Protein AF-A0A968MTT5-F1 (afdb_monomer_lite)

Secondary structure (DSSP, 8-state):
-------PPPHHHHHHS-----HHHHHHHHHTTSPTT-EEEEE-----STT------PPPPHHHHHHHHHHHHHTT-EEEEE-

Radius of gyration: 17.82 Å; chains: 1; bounding box: 40×43×31 Å

Sequence (83 aa):
MLTGTNRAKSEVEVRTNPIAVTGTDSLKMILEKIPAQEEIFWLKWTTDREGSQNNGFPLPDNETIQEIKAFCGQKGLILHVLN

pLDDT: mean 72.06, std 18.27, range [30.2, 93.38]

Structure (mmCIF, N/CA/C/O backbone):
data_AF-A0A968MTT5-F1
#
_entry.id   AF-A0A968MTT5-F1
#
loop_
_atom_site.group_PDB
_atom_site.id
_atom_site.type_symbol
_atom_site.label_atom_id
_atom_site.label_alt_id
_atom_site.label_comp_id
_atom_site.label_asym_id
_atom_site.label_entity_id
_atom_site.label_seq_id
_atom_site.pdbx_PDB_ins_code
_atom_site.Cartn_x
_atom_site.Cartn_y
_atom_site.Cartn_z
_atom_site.occupancy
_atom_site.B_iso_or_equiv
_atom_site.auth_seq_id
_atom_site.auth_comp_id
_atom_site.auth_asym_id
_atom_site.auth_atom_id
_atom_site.pdbx_PDB_model_num
ATOM 1 N N . MET A 1 1 ? -13.452 -12.040 14.561 1.00 30.20 1 MET A N 1
ATOM 2 C CA . MET A 1 1 ? -13.018 -13.445 14.699 1.00 30.20 1 MET A CA 1
ATOM 3 C C . MET A 1 1 ? -12.201 -13.800 13.469 1.00 30.20 1 MET A C 1
ATOM 5 O O . MET A 1 1 ? -12.784 -13.941 12.405 1.00 30.20 1 MET A O 1
ATOM 9 N N . LEU A 1 2 ? -10.872 -13.882 13.584 1.00 34.62 2 LEU A N 1
ATOM 10 C CA . LEU A 1 2 ? -10.072 -14.618 12.606 1.00 34.62 2 LEU A CA 1
ATOM 11 C C . LEU A 1 2 ? -10.123 -16.083 13.043 1.00 34.62 2 LEU A C 1
ATOM 13 O O . LEU A 1 2 ? -9.508 -16.459 14.037 1.00 34.62 2 LEU A O 1
ATOM 17 N N . THR A 1 3 ? -10.904 -16.900 12.347 1.00 47.16 3 THR A N 1
ATOM 18 C CA . THR A 1 3 ? -10.864 -18.357 12.494 1.00 47.16 3 THR A CA 1
ATOM 19 C C . THR A 1 3 ? -9.598 -18.878 11.820 1.00 47.16 3 THR A C 1
ATOM 21 O O . THR A 1 3 ? -9.632 -19.378 10.701 1.00 47.16 3 THR A O 1
ATOM 24 N N . GLY A 1 4 ? -8.461 -18.699 12.491 1.00 42.81 4 GLY A N 1
ATOM 25 C CA . GLY A 1 4 ? -7.210 -19.377 12.184 1.00 42.81 4 GLY A CA 1
ATOM 26 C C . GLY A 1 4 ? -7.089 -20.599 13.085 1.00 42.81 4 GLY A C 1
ATOM 27 O O . GLY A 1 4 ? -7.108 -20.479 14.30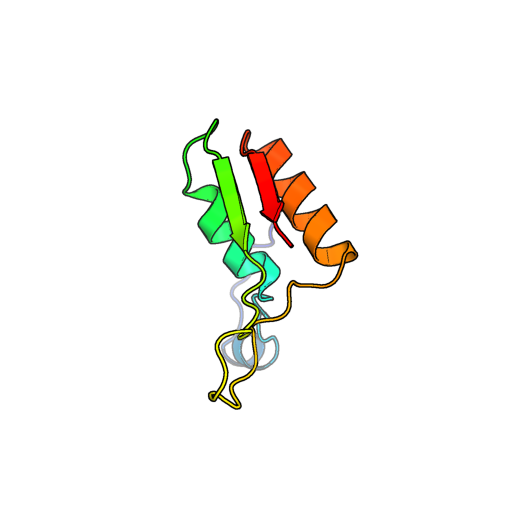7 1.00 42.81 4 GLY A O 1
ATOM 28 N N . THR A 1 5 ? -7.011 -21.785 12.494 1.00 47.16 5 THR A N 1
ATOM 29 C CA . THR A 1 5 ? -6.805 -23.061 13.186 1.00 47.16 5 THR A CA 1
ATOM 30 C C . THR A 1 5 ? -5.556 -23.014 14.074 1.00 47.16 5 THR A C 1
ATOM 32 O O . THR A 1 5 ? -4.436 -23.102 13.571 1.00 47.16 5 THR A O 1
ATOM 35 N N . ASN A 1 6 ? -5.746 -22.914 15.394 1.00 46.88 6 ASN A N 1
ATOM 36 C CA . ASN A 1 6 ? -4.711 -23.123 16.411 1.00 46.88 6 ASN A CA 1
ATOM 37 C C . ASN A 1 6 ? -4.318 -24.606 16.445 1.00 46.88 6 ASN A C 1
ATOM 39 O O . ASN A 1 6 ? -4.748 -25.363 17.314 1.00 46.88 6 ASN A O 1
ATOM 43 N N . ARG A 1 7 ? -3.520 -25.044 15.473 1.00 55.59 7 ARG A N 1
ATOM 44 C CA . ARG A 1 7 ? -2.831 -26.332 15.529 1.00 55.59 7 ARG A CA 1
ATOM 45 C C . ARG A 1 7 ? -1.348 -26.074 15.758 1.00 55.59 7 ARG A C 1
ATOM 47 O O . ARG A 1 7 ? -0.762 -25.212 15.107 1.00 55.59 7 ARG A O 1
ATOM 54 N N . ALA A 1 8 ? -0.751 -26.832 16.675 1.00 53.88 8 ALA A N 1
ATOM 55 C CA . ALA A 1 8 ? 0.695 -26.863 16.842 1.00 53.88 8 ALA A CA 1
ATOM 56 C C . ALA A 1 8 ? 1.337 -27.307 15.517 1.00 53.88 8 ALA A C 1
ATOM 58 O O . ALA A 1 8 ? 1.076 -28.412 15.036 1.00 53.88 8 ALA A O 1
ATOM 59 N N . LYS A 1 9 ? 2.121 -26.417 14.905 1.00 54.56 9 LYS A N 1
ATOM 60 C CA . LYS A 1 9 ? 2.872 -26.704 13.679 1.00 54.56 9 LYS A CA 1
ATOM 61 C C . LYS A 1 9 ? 4.183 -27.388 14.047 1.00 54.56 9 LYS A C 1
ATOM 63 O O . LYS A 1 9 ? 4.835 -26.992 15.011 1.00 54.56 9 LYS A O 1
ATOM 68 N N . SER A 1 10 ? 4.558 -28.416 13.293 1.00 59.38 10 SER A N 1
ATOM 69 C CA . SER A 1 10 ? 5.858 -29.077 13.477 1.00 59.38 10 SER A CA 1
ATOM 70 C C . SER A 1 10 ? 6.998 -28.204 12.932 1.00 59.38 10 SER A C 1
ATOM 72 O O . SER A 1 10 ? 6.777 -27.393 12.033 1.00 59.38 10 SER A O 1
ATOM 74 N N . GLU A 1 11 ? 8.225 -28.369 13.440 1.00 59.53 11 GLU A N 1
ATOM 75 C CA . GLU A 1 11 ? 9.400 -27.612 12.962 1.00 59.53 11 GLU A CA 1
ATOM 76 C C . GLU A 1 11 ? 9.606 -27.771 11.444 1.00 59.53 11 GLU A C 1
ATOM 78 O O . GLU A 1 11 ? 9.923 -26.809 10.745 1.00 59.53 11 GLU A O 1
ATOM 83 N N . VAL A 1 12 ? 9.352 -28.974 10.922 1.00 58.38 12 VAL A N 1
ATOM 84 C CA . VAL A 1 12 ? 9.409 -29.278 9.486 1.00 58.38 12 VAL A CA 1
ATOM 85 C C . VAL A 1 12 ? 8.402 -28.429 8.713 1.00 58.38 12 VAL A C 1
ATOM 87 O O . VAL A 1 12 ? 8.768 -27.816 7.720 1.00 58.38 12 VAL A O 1
ATOM 90 N N . GLU A 1 13 ? 7.169 -28.315 9.210 1.00 54.53 13 GLU A N 1
ATOM 91 C CA . GLU A 1 13 ? 6.083 -27.553 8.583 1.00 54.53 13 GLU A CA 1
ATOM 92 C C . GLU A 1 13 ? 6.378 -26.046 8.531 1.00 54.53 13 GLU A C 1
ATOM 94 O O . GLU A 1 13 ? 6.023 -25.383 7.560 1.00 54.53 13 GLU A O 1
ATOM 99 N N . VAL A 1 14 ? 7.074 -25.511 9.542 1.00 58.97 14 VAL A N 1
ATOM 100 C CA . VAL A 1 14 ? 7.553 -24.117 9.567 1.00 58.97 14 VAL A CA 1
ATOM 101 C C . VAL A 1 14 ? 8.693 -23.897 8.569 1.00 58.97 14 VAL A C 1
ATOM 103 O O . VAL A 1 14 ? 8.756 -22.852 7.930 1.00 58.97 14 VAL A O 1
ATOM 106 N N . ARG A 1 15 ? 9.589 -24.877 8.407 1.00 55.16 15 ARG A N 1
ATOM 107 C CA . ARG A 1 15 ? 10.718 -24.786 7.467 1.00 55.16 15 ARG A CA 1
ATOM 108 C C . ARG A 1 15 ? 10.301 -24.986 6.006 1.00 55.16 15 ARG A C 1
ATOM 110 O O . ARG A 1 15 ? 10.931 -24.406 5.129 1.00 55.16 15 ARG A O 1
ATOM 117 N N . THR A 1 16 ? 9.268 -25.787 5.732 1.00 50.38 16 THR A N 1
ATOM 118 C CA . THR A 1 16 ? 8.804 -26.092 4.363 1.00 50.38 16 THR A CA 1
ATOM 119 C C . THR A 1 16 ? 7.710 -25.161 3.847 1.00 50.38 16 THR A C 1
ATOM 121 O O . THR A 1 16 ? 7.536 -25.073 2.637 1.00 50.38 16 THR A O 1
ATOM 124 N N . ASN A 1 17 ? 6.987 -24.464 4.728 1.00 47.06 17 ASN A N 1
ATOM 125 C CA . ASN A 1 17 ? 6.124 -23.340 4.363 1.00 47.06 17 ASN A CA 1
ATOM 126 C C . ASN A 1 17 ? 6.811 -22.045 4.800 1.00 47.06 17 ASN A C 1
ATOM 128 O O . ASN A 1 17 ? 6.501 -21.541 5.885 1.00 47.06 17 ASN A O 1
ATOM 132 N N . PRO A 1 18 ? 7.734 -21.485 3.994 1.00 45.44 18 PRO A N 1
ATOM 133 C CA . PRO A 1 18 ? 8.127 -20.108 4.206 1.00 45.44 18 PRO A CA 1
ATOM 134 C C . PRO A 1 18 ? 6.838 -19.297 4.135 1.00 45.44 18 PRO A C 1
ATOM 136 O O . PRO A 1 18 ? 6.193 -19.224 3.089 1.00 45.44 18 PRO A O 1
ATOM 139 N N . ILE A 1 19 ? 6.421 -18.729 5.267 1.00 48.31 19 ILE A N 1
ATOM 140 C CA . ILE A 1 19 ? 5.492 -17.610 5.245 1.00 48.31 19 ILE A CA 1
ATOM 141 C C . ILE A 1 19 ? 6.279 -16.546 4.496 1.00 48.31 19 ILE A C 1
ATOM 143 O O . ILE A 1 19 ? 7.130 -15.868 5.071 1.00 48.31 19 ILE A O 1
ATOM 147 N N . ALA A 1 20 ? 6.090 -16.499 3.180 1.00 47.59 20 ALA A N 1
ATOM 148 C CA . ALA A 1 20 ? 6.543 -15.405 2.366 1.00 47.59 20 ALA A CA 1
ATOM 149 C C . ALA A 1 20 ? 5.729 -14.226 2.875 1.00 47.59 20 ALA A C 1
ATOM 151 O O . ALA A 1 20 ? 4.605 -14.006 2.439 1.00 47.59 20 ALA A O 1
ATOM 152 N N . VAL A 1 21 ? 6.255 -13.524 3.879 1.00 47.88 21 VAL A N 1
ATOM 153 C CA . VAL A 1 21 ? 5.802 -12.174 4.159 1.00 47.88 21 VAL A CA 1
ATOM 154 C C . VAL A 1 21 ? 6.221 -11.419 2.911 1.00 47.88 21 VAL A C 1
ATOM 156 O O . VAL A 1 21 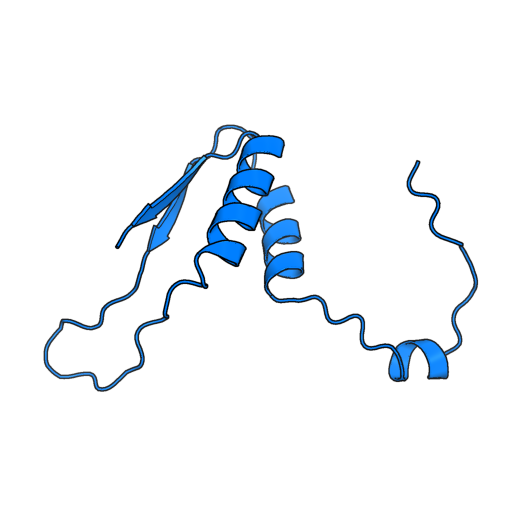? 7.380 -11.038 2.748 1.00 47.88 21 VAL A O 1
ATOM 159 N N . THR A 1 22 ? 5.306 -11.362 1.950 1.00 61.03 22 THR A N 1
ATOM 160 C CA . THR A 1 22 ? 5.522 -10.665 0.694 1.00 61.03 22 THR A CA 1
ATOM 161 C C . THR A 1 22 ? 5.856 -9.212 1.035 1.00 61.03 22 THR A C 1
ATOM 163 O O . THR A 1 22 ? 5.458 -8.705 2.092 1.00 61.03 22 THR A O 1
ATOM 166 N N . GLY A 1 23 ? 6.638 -8.527 0.195 1.00 70.19 23 GLY A N 1
ATOM 167 C CA . GLY A 1 23 ? 7.011 -7.129 0.462 1.00 70.19 23 GLY A CA 1
ATOM 168 C C . GLY A 1 23 ? 5.791 -6.251 0.786 1.00 70.19 23 GLY A C 1
ATOM 169 O O . GLY A 1 23 ? 5.855 -5.388 1.660 1.00 70.19 23 GLY A O 1
ATOM 170 N N . THR A 1 24 ? 4.650 -6.561 0.169 1.00 78.81 24 THR A N 1
ATOM 171 C CA . THR A 1 24 ? 3.327 -5.970 0.400 1.00 78.81 24 THR A CA 1
ATOM 172 C C . THR A 1 24 ? 2.744 -6.248 1.785 1.00 78.81 24 THR A C 1
ATOM 174 O O . THR A 1 24 ? 2.229 -5.322 2.405 1.00 78.81 24 THR A O 1
ATOM 177 N N . ASP A 1 25 ? 2.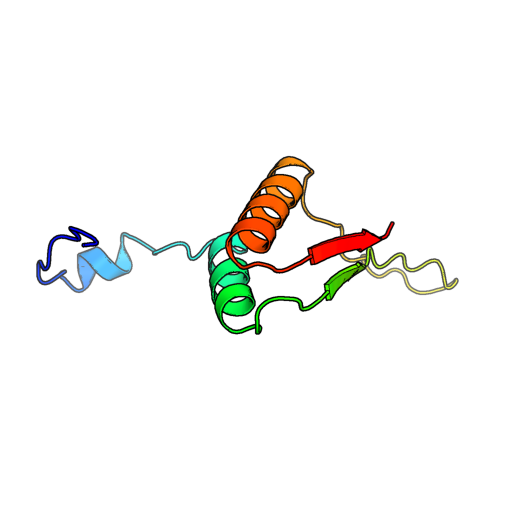847 -7.466 2.321 1.00 80.94 25 ASP A N 1
ATOM 178 C CA . ASP A 1 25 ? 2.343 -7.781 3.669 1.00 80.94 25 ASP A CA 1
ATOM 179 C C . ASP A 1 25 ? 3.162 -7.075 4.754 1.00 80.94 25 ASP A C 1
ATOM 181 O O . ASP A 1 25 ? 2.603 -6.498 5.688 1.00 80.94 25 ASP A O 1
ATOM 185 N N . SER A 1 26 ? 4.490 -7.043 4.587 1.00 80.50 26 SER A N 1
ATOM 186 C CA . SER A 1 26 ? 5.388 -6.302 5.486 1.00 80.50 26 SER A CA 1
ATOM 187 C C . SER A 1 26 ? 5.058 -4.811 5.488 1.00 80.50 26 SER A C 1
ATOM 189 O O . SER A 1 26 ? 4.979 -4.179 6.541 1.00 80.50 26 SER A O 1
ATOM 191 N N . LEU A 1 27 ? 4.833 -4.251 4.301 1.00 84.75 27 LEU A N 1
ATOM 192 C CA . LEU A 1 27 ? 4.449 -2.860 4.132 1.00 84.75 27 LEU A CA 1
ATOM 193 C C . LEU A 1 27 ? 3.103 -2.564 4.803 1.00 84.75 27 LEU A C 1
ATOM 195 O O . LEU A 1 27 ? 3.013 -1.607 5.569 1.00 84.75 27 LEU A O 1
ATOM 199 N N . LYS A 1 28 ? 2.079 -3.396 4.584 1.00 85.88 28 LYS A N 1
ATOM 200 C CA . LYS A 1 28 ? 0.772 -3.242 5.240 1.00 85.88 28 LYS A CA 1
ATOM 201 C C . LYS A 1 28 ? 0.913 -3.242 6.761 1.00 85.88 28 LYS A C 1
ATOM 203 O O . LYS A 1 28 ? 0.370 -2.349 7.400 1.00 85.88 28 LYS A O 1
ATOM 208 N N . MET A 1 29 ? 1.710 -4.147 7.336 1.00 86.44 29 MET A N 1
ATOM 209 C CA . MET A 1 29 ? 1.975 -4.174 8.784 1.00 86.44 29 MET A CA 1
ATOM 210 C C . MET A 1 29 ? 2.620 -2.887 9.317 1.00 86.44 29 MET A C 1
ATOM 212 O O . MET A 1 29 ? 2.397 -2.519 10.471 1.00 86.44 29 MET A O 1
ATOM 216 N N . ILE A 1 30 ? 3.448 -2.212 8.516 1.00 86.56 30 ILE A N 1
ATOM 217 C CA . ILE A 1 30 ? 4.026 -0.914 8.890 1.00 86.56 30 ILE A CA 1
ATOM 218 C C . ILE A 1 30 ? 2.955 0.175 8.805 1.00 86.56 30 ILE A C 1
ATOM 220 O O . ILE A 1 30 ? 2.806 0.948 9.748 1.00 86.56 30 ILE A O 1
ATOM 224 N N . LEU A 1 31 ? 2.180 0.198 7.717 1.00 87.94 31 LEU A N 1
ATOM 225 C CA . LEU A 1 31 ? 1.087 1.150 7.511 1.00 87.94 31 LEU A CA 1
ATOM 226 C C . LEU A 1 31 ? 0.027 1.062 8.622 1.00 87.94 31 LEU A C 1
ATOM 228 O O . LEU A 1 31 ? -0.517 2.083 9.021 1.00 87.94 31 LEU A O 1
ATOM 232 N N . GLU A 1 32 ? -0.217 -0.123 9.193 1.00 89.19 32 GLU A N 1
ATOM 233 C CA . GLU A 1 32 ? -1.127 -0.288 10.339 1.00 89.19 32 GLU A CA 1
ATOM 234 C C . GLU A 1 32 ? -0.705 0.463 11.602 1.00 89.19 32 GLU A C 1
ATOM 236 O O . GLU A 1 32 ? -1.542 0.716 12.467 1.00 89.19 32 GLU A O 1
ATOM 241 N N . LYS A 1 33 ? 0.581 0.788 11.739 1.00 89.06 33 LYS A N 1
ATOM 242 C CA . LYS A 1 33 ? 1.108 1.494 12.911 1.00 89.06 33 LYS A CA 1
ATOM 243 C C . LYS A 1 33 ? 1.001 3.011 12.777 1.00 89.06 33 LYS A C 1
ATOM 245 O O . LYS A 1 33 ? 1.267 3.712 13.751 1.00 89.06 33 LYS A O 1
ATOM 250 N N . ILE A 1 34 ? 0.654 3.509 11.592 1.00 89.00 34 ILE A N 1
ATOM 251 C CA . ILE A 1 34 ? 0.524 4.938 11.321 1.00 89.00 34 ILE A CA 1
ATOM 252 C C . ILE A 1 34 ? -0.868 5.398 11.789 1.00 89.00 34 ILE A C 1
ATOM 254 O O . ILE A 1 34 ? -1.858 4.719 11.498 1.00 89.00 34 ILE A O 1
ATOM 258 N N . PRO A 1 35 ? -0.972 6.519 12.525 1.00 89.06 35 PRO A N 1
ATOM 259 C CA . PRO A 1 35 ? -2.259 7.102 12.893 1.00 89.06 35 PRO A CA 1
ATOM 260 C C . PRO A 1 35 ? -3.137 7.404 11.672 1.00 89.06 35 PRO A C 1
ATOM 262 O O . PRO A 1 35 ? -2.640 7.723 10.596 1.00 89.06 35 PRO A O 1
ATOM 265 N N . ALA A 1 36 ? -4.458 7.333 11.839 1.00 87.81 36 ALA A N 1
ATOM 266 C CA . ALA A 1 36 ? -5.386 7.744 10.787 1.00 87.81 36 ALA A CA 1
ATOM 267 C C . ALA A 1 36 ? -5.229 9.243 10.461 1.00 87.81 36 ALA A C 1
ATOM 269 O O . ALA A 1 36 ? -4.850 10.025 11.328 1.00 87.81 36 ALA A O 1
ATOM 270 N N . GLN A 1 37 ? -5.615 9.631 9.241 1.00 88.81 37 GLN A N 1
ATOM 271 C CA . GLN A 1 37 ? -5.531 10.986 8.668 1.00 88.81 37 GLN A CA 1
ATOM 272 C C . GLN A 1 37 ? -4.117 11.454 8.296 1.00 88.81 37 GLN A C 1
ATOM 274 O O . GLN A 1 37 ? -3.943 12.603 7.903 1.00 88.81 37 GLN A O 1
ATOM 279 N N . GLU A 1 38 ? -3.125 10.568 8.359 1.00 90.81 38 GLU A N 1
ATOM 280 C CA . GLU A 1 38 ? -1.773 10.851 7.879 1.00 90.81 38 GLU A CA 1
ATOM 281 C C . GLU A 1 38 ? -1.662 10.718 6.351 1.00 90.81 38 GLU A C 1
ATOM 283 O O . GLU A 1 38 ? -2.305 9.870 5.712 1.00 90.81 38 GLU A O 1
ATOM 288 N N . GLU A 1 39 ? -0.792 11.546 5.773 1.00 90.69 39 GLU A N 1
ATOM 289 C CA . GLU A 1 39 ? -0.466 11.555 4.347 1.00 90.69 39 GLU A CA 1
ATOM 290 C C . GLU A 1 39 ? 0.875 10.855 4.100 1.00 90.69 39 GLU A C 1
ATOM 292 O O . GLU A 1 39 ? 1.891 11.138 4.735 1.00 90.69 39 GLU A O 1
ATOM 297 N N . ILE A 1 40 ? 0.887 9.927 3.146 1.00 89.50 40 ILE A N 1
ATOM 298 C CA . ILE A 1 40 ? 2.050 9.112 2.803 1.00 89.50 40 ILE A CA 1
ATOM 299 C C . ILE A 1 40 ? 2.452 9.423 1.372 1.00 89.50 40 ILE A C 1
ATOM 301 O O . ILE A 1 40 ? 1.641 9.308 0.456 1.00 89.50 40 ILE A O 1
ATOM 305 N N . PHE A 1 41 ? 3.723 9.758 1.172 1.00 88.38 41 PHE A N 1
ATOM 306 C CA . PHE A 1 41 ? 4.271 10.101 -0.135 1.00 88.38 41 PHE A CA 1
ATOM 307 C C . PHE A 1 41 ? 5.236 9.019 -0.608 1.00 88.38 41 PHE A C 1
ATOM 309 O O . PHE A 1 41 ? 6.292 8.794 -0.016 1.00 88.38 41 PHE A O 1
ATOM 316 N N . TRP A 1 42 ? 4.877 8.350 -1.696 1.00 87.56 42 TRP A N 1
ATOM 317 C CA . TRP A 1 42 ? 5.763 7.460 -2.430 1.00 87.56 42 TRP A CA 1
ATOM 318 C C . TRP A 1 42 ? 6.435 8.219 -3.553 1.00 87.56 42 TRP A C 1
ATOM 320 O O . TRP A 1 42 ? 5.782 8.663 -4.493 1.00 87.56 42 TRP A O 1
ATOM 330 N N . LEU A 1 43 ? 7.749 8.362 -3.426 1.00 81.06 43 LEU A N 1
ATOM 331 C CA . LEU A 1 43 ? 8.589 9.052 -4.387 1.00 81.06 43 LEU A CA 1
ATOM 332 C C . LEU A 1 43 ? 9.238 8.024 -5.303 1.00 81.06 43 LEU A C 1
ATOM 334 O O . LEU A 1 43 ? 9.945 7.127 -4.835 1.00 81.06 43 LEU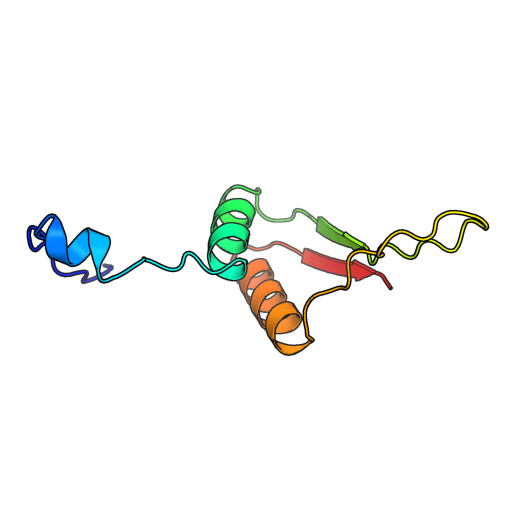 A O 1
ATOM 338 N N . LYS A 1 44 ? 9.054 8.185 -6.611 1.00 74.88 44 LYS A N 1
ATOM 339 C CA . LYS A 1 44 ? 9.956 7.559 -7.567 1.00 74.88 44 LYS A CA 1
ATOM 340 C C . LYS A 1 44 ? 11.310 8.254 -7.456 1.00 74.88 44 LYS A C 1
ATOM 342 O O . LYS A 1 44 ? 11.428 9.446 -7.721 1.00 74.88 44 LYS A O 1
ATOM 347 N N . TRP A 1 45 ? 12.347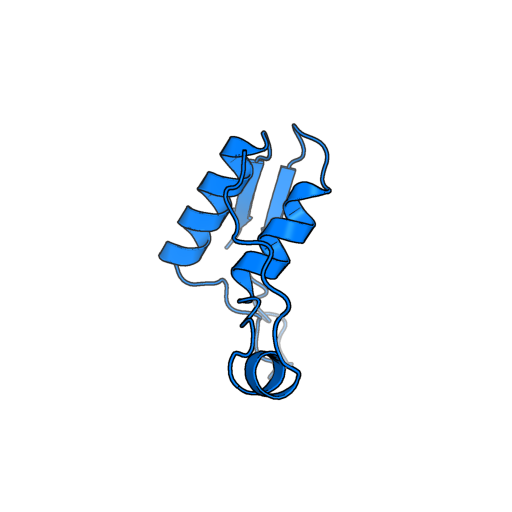 7.524 -7.060 1.00 65.75 45 TRP A N 1
ATOM 348 C CA . TRP A 1 45 ? 13.693 8.085 -7.089 1.00 65.75 45 TRP A CA 1
ATOM 349 C C . TRP A 1 45 ? 14.240 7.971 -8.513 1.00 65.75 45 TRP A C 1
ATOM 351 O O . TRP A 1 45 ? 14.639 6.884 -8.932 1.00 65.75 45 TRP A O 1
ATOM 361 N N . THR A 1 46 ? 14.297 9.080 -9.254 1.00 60.75 46 THR A N 1
ATOM 362 C CA . THR A 1 46 ? 15.076 9.165 -10.499 1.00 60.75 46 THR A CA 1
ATOM 363 C C . THR A 1 46 ? 16.429 9.811 -10.204 1.00 60.75 46 THR A C 1
ATOM 365 O O . THR A 1 46 ? 16.532 10.899 -9.637 1.00 60.75 46 THR A O 1
ATOM 368 N N . THR A 1 47 ? 17.520 9.115 -10.523 1.00 56.06 47 THR A N 1
ATOM 369 C CA . THR A 1 47 ? 18.870 9.691 -10.466 1.00 56.06 47 THR A CA 1
ATOM 370 C C . THR A 1 47 ? 19.116 10.516 -11.725 1.00 56.06 47 THR A C 1
ATOM 372 O O . THR A 1 47 ? 19.924 10.137 -12.564 1.00 56.06 47 THR A O 1
ATOM 375 N N . ASP A 1 48 ? 18.434 11.653 -11.855 1.00 54.41 48 ASP A N 1
ATOM 376 C CA . ASP A 1 48 ? 18.701 12.608 -12.943 1.00 54.41 48 ASP A CA 1
ATOM 377 C C . ASP A 1 48 ? 19.862 13.564 -12.598 1.00 54.41 48 ASP A C 1
ATOM 379 O O . ASP A 1 48 ? 20.210 14.453 -13.371 1.00 54.41 48 ASP A O 1
ATOM 383 N N . ARG A 1 49 ? 20.517 13.377 -11.440 1.00 53.81 49 ARG A N 1
ATOM 384 C CA . ARG A 1 49 ? 21.807 14.020 -11.159 1.00 53.81 49 ARG A CA 1
ATOM 385 C C . ARG A 1 49 ? 22.912 13.278 -11.905 1.00 53.81 49 ARG A C 1
ATOM 387 O O . ARG A 1 49 ? 23.339 12.204 -11.481 1.00 53.81 49 ARG A O 1
ATOM 394 N N . GLU A 1 50 ? 23.333 13.888 -13.012 1.00 51.47 50 GLU A N 1
ATOM 395 C CA . GLU A 1 50 ? 24.487 13.541 -13.844 1.00 51.47 50 GLU A CA 1
ATOM 396 C C . GLU A 1 50 ? 25.615 12.882 -13.030 1.00 51.47 50 GLU A C 1
ATOM 398 O O . GLU A 1 50 ? 26.240 13.513 -12.177 1.00 51.47 50 GLU A O 1
ATOM 403 N N . GLY A 1 51 ? 25.879 11.599 -13.296 1.00 51.25 51 GLY A N 1
ATOM 404 C CA . GLY A 1 51 ? 27.125 10.939 -12.884 1.00 51.25 51 GLY A CA 1
ATOM 405 C C . GLY A 1 51 ? 27.008 9.691 -12.007 1.00 51.25 51 GLY A C 1
ATOM 406 O O . GLY A 1 51 ? 28.019 9.028 -11.798 1.00 51.25 51 GLY A O 1
ATOM 407 N N . SER A 1 52 ? 25.823 9.311 -11.524 1.00 50.16 52 SER A N 1
ATOM 408 C CA . SER A 1 52 ? 25.659 8.091 -10.715 1.00 50.16 52 SER A CA 1
ATOM 409 C C . SER A 1 52 ? 24.902 7.016 -11.497 1.00 50.16 52 SER A C 1
ATOM 411 O O . SER A 1 52 ? 23.689 7.106 -11.662 1.00 50.16 52 SER A O 1
ATOM 413 N N . GLN A 1 53 ? 25.606 5.980 -11.967 1.00 52.16 53 GLN A N 1
ATOM 414 C CA . GLN A 1 53 ? 25.008 4.754 -12.520 1.00 52.16 53 GLN A CA 1
ATOM 415 C C . GLN A 1 53 ? 24.342 3.903 -11.422 1.00 52.16 53 GLN A C 1
ATOM 417 O O . GLN A 1 53 ? 24.701 2.746 -11.229 1.00 52.16 53 GLN A O 1
ATOM 422 N N . ASN A 1 54 ? 23.395 4.453 -10.665 1.00 45.72 54 ASN A N 1
ATOM 423 C CA . ASN A 1 54 ? 22.744 3.705 -9.595 1.00 45.72 54 ASN A CA 1
ATOM 424 C C . ASN A 1 54 ? 21.231 3.725 -9.753 1.00 45.72 54 ASN A C 1
ATOM 426 O O . ASN A 1 54 ? 20.582 4.708 -9.412 1.00 45.72 54 ASN A O 1
ATOM 430 N N . ASN A 1 55 ? 20.720 2.597 -10.261 1.00 53.50 55 ASN A N 1
ATOM 431 C CA . ASN A 1 55 ? 19.418 1.990 -9.984 1.00 53.50 55 ASN A CA 1
ATOM 432 C C . ASN A 1 55 ? 18.495 2.860 -9.121 1.00 53.50 55 ASN A C 1
ATOM 434 O O . ASN A 1 55 ? 18.431 2.692 -7.902 1.00 53.50 55 ASN A O 1
ATOM 438 N N . GLY A 1 56 ? 17.761 3.771 -9.764 1.00 57.06 56 GLY A N 1
ATOM 439 C CA . GLY A 1 56 ? 16.602 4.388 -9.131 1.00 57.06 56 GLY A CA 1
ATOM 440 C C . GLY A 1 56 ? 15.669 3.290 -8.624 1.00 57.06 56 GLY A C 1
ATOM 441 O O . GLY A 1 56 ? 15.504 2.272 -9.298 1.00 57.06 56 GLY A O 1
ATOM 442 N N . PHE A 1 57 ? 15.094 3.456 -7.433 1.00 66.12 57 PHE A N 1
ATOM 443 C CA . PHE A 1 57 ? 14.117 2.499 -6.920 1.00 66.12 57 PHE A CA 1
ATOM 444 C C . PHE A 1 57 ? 12.844 2.626 -7.762 1.00 66.12 57 PHE A C 1
ATOM 446 O O . PHE A 1 57 ? 12.176 3.665 -7.683 1.00 66.12 57 PHE A O 1
ATOM 453 N N . PRO A 1 58 ? 12.514 1.628 -8.605 1.00 73.62 58 PRO A N 1
ATOM 454 C CA . PRO A 1 58 ? 11.292 1.691 -9.379 1.00 73.62 58 PRO A CA 1
ATOM 455 C C . PRO A 1 58 ? 10.111 1.634 -8.415 1.00 73.62 58 PRO A C 1
ATOM 457 O O . PRO A 1 58 ? 10.142 0.924 -7.406 1.00 73.62 58 PRO A O 1
ATOM 460 N N . LEU A 1 59 ? 9.057 2.378 -8.738 1.00 80.69 59 LEU A N 1
ATOM 461 C CA . LEU A 1 59 ? 7.783 2.161 -8.075 1.00 80.69 59 LEU A CA 1
ATOM 462 C C . LEU A 1 59 ? 7.295 0.731 -8.379 1.00 80.69 59 LEU A C 1
ATOM 464 O O . LEU A 1 59 ? 7.609 0.202 -9.453 1.00 80.69 59 LEU A O 1
ATOM 468 N N . PRO A 1 60 ? 6.532 0.111 -7.461 1.00 83.06 60 PRO A N 1
ATOM 469 C CA . PRO A 1 60 ? 5.845 -1.145 -7.735 1.00 83.06 60 PRO A CA 1
ATOM 470 C C . PRO A 1 60 ? 4.944 -1.036 -8.971 1.00 83.06 60 PRO A C 1
ATOM 472 O O . PRO A 1 60 ? 4.629 0.062 -9.438 1.00 83.06 60 PRO A O 1
ATOM 475 N N . ASP A 1 61 ? 4.495 -2.176 -9.491 1.00 86.06 61 ASP A N 1
ATOM 476 C CA . ASP A 1 61 ? 3.495 -2.170 -10.553 1.00 86.06 61 ASP A CA 1
ATOM 477 C C . ASP A 1 61 ? 2.180 -1.505 -10.102 1.00 86.06 61 ASP A C 1
ATOM 479 O O . ASP A 1 61 ? 1.904 -1.288 -8.916 1.00 86.06 61 ASP A O 1
ATOM 483 N N . ASN A 1 62 ? 1.354 -1.133 -11.080 1.00 86.56 62 ASN A N 1
ATOM 484 C CA . ASN A 1 62 ? 0.114 -0.420 -10.797 1.00 86.56 62 ASN A CA 1
ATOM 485 C C . ASN A 1 62 ? -0.858 -1.264 -9.955 1.00 86.56 62 ASN A C 1
ATOM 487 O O . ASN A 1 62 ? -1.590 -0.698 -9.149 1.00 86.56 62 ASN A O 1
ATOM 491 N N . GLU A 1 63 ? -0.859 -2.591 -10.109 1.00 88.75 63 GLU A N 1
ATOM 492 C CA . GLU A 1 63 ? -1.707 -3.487 -9.314 1.00 88.75 63 GLU A CA 1
ATOM 493 C C . GLU A 1 63 ? -1.360 -3.388 -7.823 1.00 88.75 63 GLU A C 1
ATOM 495 O O . GLU A 1 63 ? -2.233 -3.088 -7.005 1.00 88.75 63 GLU A O 1
ATOM 500 N N . THR A 1 64 ? -0.071 -3.487 -7.492 1.00 87.06 64 THR A N 1
ATOM 501 C CA . THR A 1 64 ? 0.440 -3.322 -6.128 1.00 87.06 64 THR A CA 1
ATOM 502 C C . THR A 1 64 ? 0.131 -1.929 -5.579 1.00 87.06 64 THR A C 1
ATOM 504 O O . THR A 1 64 ? -0.298 -1.783 -4.434 1.00 87.06 64 THR A O 1
ATOM 507 N N . ILE A 1 65 ? 0.308 -0.877 -6.384 1.00 89.62 65 ILE A N 1
ATOM 508 C CA . ILE A 1 65 ? -0.010 0.497 -5.966 1.00 89.62 65 ILE A CA 1
ATOM 509 C C . ILE A 1 65 ? -1.496 0.639 -5.615 1.00 89.62 65 ILE A C 1
ATOM 511 O O . ILE A 1 65 ? -1.820 1.231 -4.583 1.00 89.62 65 ILE A O 1
ATOM 515 N N . GLN A 1 66 ? -2.406 0.112 -6.443 1.00 90.81 66 GLN A N 1
ATOM 516 C CA . GLN A 1 66 ? -3.842 0.185 -6.162 1.00 90.81 66 GLN A CA 1
ATOM 517 C C . GLN A 1 66 ? -4.216 -0.620 -4.917 1.00 90.81 66 GLN A C 1
ATOM 519 O O . GLN A 1 66 ? -5.015 -0.148 -4.107 1.00 90.81 66 GLN A O 1
ATOM 524 N N . GLU A 1 67 ? -3.613 -1.794 -4.725 1.00 91.88 67 GLU A N 1
ATOM 525 C CA . GLU A 1 67 ? -3.830 -2.617 -3.537 1.00 91.88 67 GLU A CA 1
ATOM 526 C C . GLU A 1 67 ? -3.439 -1.868 -2.253 1.00 91.88 67 GLU A C 1
ATOM 528 O O . GLU A 1 67 ? -4.220 -1.791 -1.300 1.00 91.88 67 GLU A O 1
ATOM 533 N N . ILE A 1 68 ? -2.253 -1.254 -2.234 1.00 90.88 68 ILE A N 1
ATOM 534 C CA . ILE A 1 68 ? -1.781 -0.487 -1.077 1.00 90.88 68 ILE A CA 1
ATOM 535 C C . ILE A 1 68 ? -2.608 0.786 -0.885 1.00 90.88 68 ILE A C 1
ATOM 537 O O . ILE A 1 68 ? -2.940 1.132 0.246 1.00 90.88 68 ILE A O 1
ATOM 541 N N . LYS A 1 69 ? -3.024 1.456 -1.964 1.00 92.81 69 LYS A N 1
ATOM 542 C CA . LYS A 1 69 ? -3.906 2.626 -1.878 1.00 92.81 69 LYS A CA 1
ATOM 543 C C . LYS A 1 69 ? -5.264 2.274 -1.267 1.00 92.81 69 LYS A C 1
ATOM 545 O O . LYS A 1 69 ? -5.761 3.017 -0.420 1.00 92.81 69 LYS A O 1
ATOM 550 N N . ALA A 1 70 ? -5.838 1.132 -1.645 1.00 93.38 70 ALA A N 1
ATOM 551 C CA . ALA A 1 70 ? -7.070 0.622 -1.050 1.00 93.38 70 ALA A CA 1
ATOM 552 C C . ALA A 1 70 ? -6.882 0.299 0.441 1.00 93.38 70 ALA A C 1
ATOM 554 O O . ALA A 1 70 ? -7.726 0.665 1.260 1.00 93.38 70 ALA A O 1
ATOM 555 N N . PHE A 1 71 ? -5.754 -0.320 0.804 1.00 92.88 71 PHE A N 1
ATOM 556 C CA . PHE A 1 71 ? -5.414 -0.596 2.200 1.00 92.88 71 PHE A CA 1
ATOM 557 C C . PHE A 1 71 ? -5.274 0.687 3.032 1.00 92.88 71 PHE A C 1
ATOM 559 O O . PHE A 1 71 ? -5.869 0.794 4.103 1.00 92.88 71 PHE A O 1
ATOM 566 N N . CYS A 1 72 ? -4.554 1.690 2.520 1.00 91.81 72 CYS A N 1
ATOM 567 C CA . CYS A 1 72 ? -4.442 3.005 3.147 1.00 91.81 72 CYS A CA 1
ATOM 568 C C . CYS A 1 72 ? -5.823 3.637 3.370 1.00 91.81 72 CYS A C 1
ATOM 570 O O . CYS A 1 72 ? -6.123 4.063 4.484 1.00 91.81 72 CYS A O 1
ATOM 572 N N . GLY A 1 73 ? -6.706 3.596 2.366 1.00 90.81 73 GLY A N 1
ATOM 573 C CA . GLY A 1 73 ? -8.072 4.114 2.481 1.00 90.81 73 GLY A CA 1
ATOM 574 C C . GLY A 1 73 ? -8.888 3.451 3.599 1.00 90.81 73 GLY A C 1
ATOM 575 O O . GLY A 1 73 ? -9.569 4.144 4.352 1.00 90.81 73 GLY A O 1
ATOM 576 N N . GLN A 1 74 ? -8.766 2.131 3.784 1.00 92.00 74 GLN A N 1
ATOM 577 C CA . GLN A 1 74 ? -9.419 1.415 4.894 1.00 92.00 74 GLN A CA 1
ATOM 578 C C . GLN A 1 74 ? -8.902 1.843 6.276 1.00 92.00 74 GLN A C 1
ATOM 580 O O . GLN A 1 74 ? -9.630 1.743 7.263 1.00 92.00 74 GLN A O 1
ATOM 585 N N . LYS A 1 75 ? -7.655 2.316 6.355 1.00 89.44 75 LYS A N 1
ATOM 586 C CA . LYS A 1 75 ? -7.016 2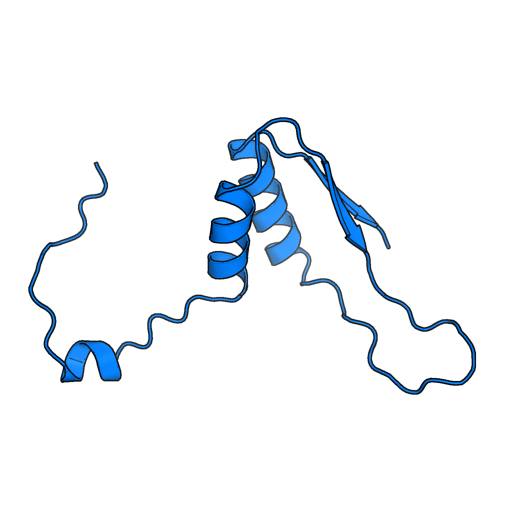.800 7.589 1.00 89.44 75 LYS A CA 1
ATOM 587 C C . LYS A 1 75 ? -7.156 4.313 7.789 1.00 89.44 75 LYS A C 1
ATOM 589 O O . LYS A 1 75 ? -6.659 4.840 8.779 1.00 89.44 75 LYS A O 1
ATOM 594 N N . GLY A 1 76 ? -7.841 5.008 6.879 1.00 89.62 76 GLY A N 1
ATOM 595 C CA . GLY A 1 76 ? -7.958 6.466 6.902 1.00 89.62 76 GLY A CA 1
ATOM 596 C C . GLY A 1 76 ? -6.653 7.186 6.556 1.00 89.62 76 GLY A C 1
ATOM 597 O O . GLY A 1 76 ? -6.494 8.339 6.933 1.00 89.62 76 GLY A O 1
ATOM 598 N N . LEU A 1 77 ? -5.723 6.511 5.880 1.00 92.19 77 LEU A N 1
ATOM 599 C CA . LEU A 1 77 ? -4.471 7.070 5.373 1.00 92.19 77 LEU A CA 1
ATOM 600 C C . LEU A 1 77 ? -4.654 7.529 3.925 1.00 92.19 77 LEU A C 1
ATOM 602 O O . LEU A 1 77 ? -5.399 6.910 3.157 1.00 92.19 77 LEU A O 1
ATOM 606 N N . ILE A 1 78 ? -3.916 8.560 3.521 1.00 91.25 78 ILE A N 1
ATOM 607 C CA . ILE A 1 78 ? -3.930 9.066 2.145 1.00 91.25 78 ILE A CA 1
ATOM 608 C C . ILE A 1 78 ? -2.580 8.764 1.496 1.00 91.25 78 ILE A C 1
ATOM 610 O O . ILE A 1 78 ? -1.552 9.282 1.915 1.00 91.25 78 ILE A O 1
ATOM 614 N N . LEU A 1 79 ? -2.574 7.914 0.465 1.00 91.19 79 LEU A N 1
ATOM 615 C CA . LEU A 1 79 ? -1.363 7.603 -0.297 1.00 91.19 79 LEU A CA 1
ATOM 616 C C . LEU A 1 79 ? -1.262 8.474 -1.557 1.00 91.19 79 LEU A C 1
ATOM 618 O O . LEU A 1 79 ? -2.090 8.364 -2.470 1.00 91.19 79 LEU A O 1
ATOM 622 N N . HIS A 1 80 ? -0.196 9.266 -1.630 1.00 89.81 80 HIS A N 1
ATOM 623 C CA . HIS A 1 80 ? 0.235 10.030 -2.793 1.00 89.81 80 HIS A CA 1
ATOM 624 C C . HIS A 1 80 ? 1.393 9.315 -3.483 1.00 89.81 80 HIS A C 1
ATOM 626 O O . HIS A 1 80 ? 2.422 9.044 -2.870 1.00 89.81 80 HIS A O 1
ATOM 632 N N . VAL A 1 81 ? 1.241 9.034 -4.774 1.00 87.19 81 VAL A N 1
ATOM 633 C CA . VAL A 1 81 ? 2.322 8.501 -5.607 1.00 87.19 81 VAL A CA 1
ATOM 634 C C . VAL A 1 81 ? 2.814 9.636 -6.491 1.00 87.19 81 VAL A C 1
ATOM 636 O O . VAL A 1 81 ? 2.049 10.165 -7.297 1.00 87.19 81 VAL A O 1
ATOM 639 N N . LEU A 1 82 ? 4.063 10.038 -6.284 1.00 79.62 82 LEU A N 1
ATOM 640 C CA . LEU A 1 82 ? 4.718 11.126 -6.995 1.00 79.62 82 LEU A CA 1
ATOM 641 C C . LEU A 1 82 ? 5.735 10.530 -7.973 1.00 79.62 82 LEU A C 1
ATOM 643 O O . LEU A 1 82 ? 6.573 9.705 -7.593 1.00 79.62 82 LEU A O 1
ATOM 647 N N . ASN A 1 83 ? 5.602 10.937 -9.234 1.00 65.12 83 ASN A N 1
ATOM 648 C CA . ASN A 1 83 ? 6.429 10.481 -10.350 1.00 65.12 83 ASN A CA 1
ATOM 649 C C . ASN A 1 83 ? 7.701 11.301 -10.507 1.00 65.12 83 ASN A C 1
ATOM 651 O O . ASN A 1 83 ? 7.632 12.526 -10.261 1.00 65.12 83 ASN A O 1
#

Foldseek 3Di:
DPPDDPDDDDPVRCVVDPPCCDPLVVVLVVLLVDAAPEEAEAEFDDCPPPDDPDDTPHDDDPVSVVVVCVSCVVRNYHYHYDD